Protein 7T1P (pdb70)

Structure (mmCIF, N/CA/C/O backbone):
data_7T1P
#
_entry.id   7T1P
#
loop_
_entity.id
_entity.type
_entity.pdbx_description
1 polymer 'RNA (56-MER)'
2 polymer 'Tat Finland Arginine Rich Motif'
#
loop_
_atom_site.group_PDB
_atom_site.id
_atom_site.type_symbol
_atom_site.label_atom_id
_atom_site.label_alt_id
_atom_site.label_comp_id
_atom_site.label_asym_id
_atom_site.label_entity_id
_atom_site.label_seq_id
_atom_site.pdbx_PDB_ins_code
_atom_site.Cartn_x
_atom_site.Cartn_y
_atom_site.Cartn_z
_atom_site.occupancy
_atom_site.B_iso_or_equiv
_atom_site.auth_seq_id
_atom_site.auth_comp_id
_atom_site.auth_asym_id
_atom_site.auth_atom_id
_atom_site.pdbx_PDB_model_num
ATOM 1794 N N . GLY B 2 1 ? 52.371 -11.350 11.444 1.00 0.00 44 GLY B N 1
ATOM 1795 C CA . GLY B 2 1 ? 53.324 -10.261 11.089 1.00 0.00 44 GLY B CA 1
ATOM 1796 C C . GLY B 2 1 ? 52.632 -8.913 11.242 1.00 0.00 44 GLY B C 1
ATOM 1797 O O . GLY B 2 1 ? 51.601 -8.661 10.615 1.00 0.00 44 GLY B O 1
ATOM 1800 N N . ILE B 2 2 ? 53.221 -8.063 12.080 1.00 0.00 45 ILE B N 1
ATOM 1801 C CA . ILE B 2 2 ? 52.688 -6.729 12.337 1.00 0.00 45 ILE B CA 1
ATOM 1802 C C . ILE B 2 2 ? 53.216 -5.767 11.270 1.00 0.00 45 ILE B C 1
ATOM 1803 O O . ILE B 2 2 ? 54.225 -6.049 10.619 1.00 0.00 45 ILE B O 1
ATOM 1819 N N . SER B 2 3 ? 52.508 -4.650 11.094 1.00 0.00 46 SER B N 1
ATOM 1820 C CA . SER B 2 3 ? 52.872 -3.653 10.090 1.00 0.00 46 SER B CA 1
ATOM 1821 C C . SER B 2 3 ? 52.551 -2.242 10.568 1.00 0.00 46 SER B C 1
ATOM 1822 O O . SER B 2 3 ? 51.413 -1.953 10.946 1.00 0.00 46 SER B O 1
ATOM 1830 N N . TYR B 2 4 ? 53.546 -1.362 10.466 1.00 0.00 47 TYR B N 1
ATOM 1831 C CA . TYR B 2 4 ? 53.376 0.048 10.809 1.00 0.00 47 TYR B CA 1
ATOM 1832 C C . TYR B 2 4 ? 53.493 0.900 9.552 1.00 0.00 47 TYR B C 1
ATOM 1833 O O . TYR B 2 4 ? 54.432 0.733 8.770 1.00 0.00 47 TYR B O 1
ATOM 1851 N N . GLY B 2 5 ? 52.521 1.792 9.367 1.00 0.00 48 GLY B N 1
ATOM 1852 C CA . GLY B 2 5 ? 52.490 2.672 8.204 1.00 0.00 48 GLY B CA 1
ATOM 1853 C C . GLY B 2 5 ? 51.080 2.782 7.632 1.00 0.00 48 GLY B C 1
ATOM 1854 O O . GLY B 2 5 ? 50.443 1.768 7.338 1.00 0.00 48 GLY B O 1
ATOM 1858 N N . ARG B 2 6 ? 50.626 4.023 7.454 1.00 0.00 49 ARG B N 1
ATOM 1859 C CA . ARG B 2 6 ? 49.314 4.296 6.873 1.00 0.00 49 ARG B CA 1
ATOM 1860 C C . ARG B 2 6 ? 49.395 5.485 5.919 1.00 0.00 49 ARG B C 1
ATOM 1861 O O . ARG B 2 6 ? 50.176 6.413 6.141 1.00 0.00 49 ARG B O 1
ATOM 1882 N N . LYS B 2 7 ? 48.557 5.455 4.882 1.00 0.00 50 LYS B N 1
ATOM 1883 C CA . LYS B 2 7 ? 48.483 6.549 3.909 1.00 0.00 50 LYS B CA 1
ATOM 1884 C C . LYS B 2 7 ? 47.843 7.809 4.506 1.00 0.00 50 LYS B C 1
ATOM 1885 O O . LYS B 2 7 ? 48.018 8.903 3.967 1.00 0.00 50 LYS B O 1
ATOM 1904 N N . LYS B 2 8 ? 47.104 7.650 5.608 1.00 0.00 51 LYS B N 1
ATOM 1905 C CA . LYS B 2 8 ? 46.451 8.764 6.297 1.00 0.00 51 LYS B CA 1
ATOM 1906 C C . LYS B 2 8 ? 45.698 9.664 5.309 1.00 0.00 51 LYS B C 1
ATOM 1907 O O . LYS B 2 8 ? 45.816 10.895 5.331 1.00 0.00 51 LYS B O 1
ATOM 1926 N N . ARG B 2 9 ? 44.903 9.024 4.449 1.00 0.00 52 ARG B N 1
ATOM 1927 C CA . ARG B 2 9 ? 44.123 9.740 3.437 1.00 0.00 52 ARG B CA 1
ATOM 1928 C C . ARG B 2 9 ? 42.628 9.554 3.666 1.00 0.00 52 ARG B C 1
ATOM 1929 O O . ARG B 2 9 ? 42.193 8.530 4.198 1.00 0.00 52 ARG B O 1
ATOM 1950 N N . LYS B 2 10 ? 41.862 10.565 3.259 1.00 0.00 53 LYS B N 1
ATOM 1951 C CA . LYS B 2 10 ? 40.409 10.560 3.420 1.00 0.00 53 LYS B CA 1
ATOM 1952 C C . LYS B 2 10 ? 39.808 9.300 2.806 1.00 0.00 53 LYS B C 1
ATOM 1953 O O . LYS B 2 10 ? 40.362 8.745 1.854 1.00 0.00 53 LYS B O 1
ATOM 1972 N N 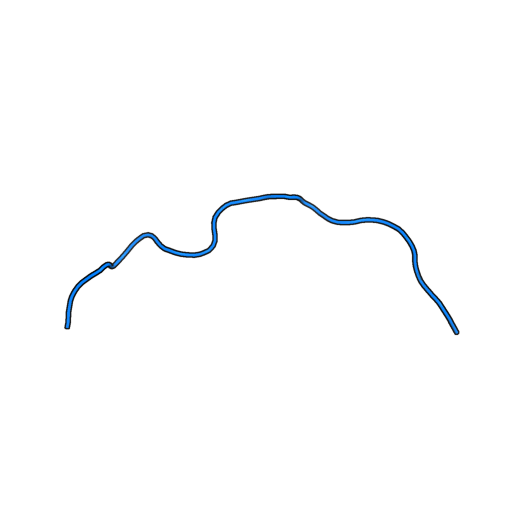. HIS B 2 11 ? 38.650 8.895 3.327 1.00 0.00 54 HIS B N 1
ATOM 1973 C CA . HIS B 2 11 ? 37.921 7.734 2.801 1.00 0.00 54 HIS B CA 1
ATOM 1974 C C . HIS B 2 11 ? 36.467 8.079 2.443 1.00 0.00 54 HIS B C 1
ATOM 1975 O O . HIS B 2 11 ? 35.767 7.238 1.876 1.00 0.00 54 HIS B O 1
ATOM 1988 N N . ARG B 2 12 ? 36.014 9.295 2.779 1.00 0.00 55 ARG B N 1
ATOM 1989 C CA . ARG B 2 12 ? 34.648 9.738 2.500 1.00 0.00 55 ARG B CA 1
ATOM 1990 C C . ARG B 2 12 ? 34.645 10.822 1.420 1.00 0.00 55 ARG B C 1
ATOM 1991 O O . ARG B 2 12 ? 35.162 11.917 1.649 1.00 0.00 55 ARG B O 1
ATOM 2012 N N . ARG B 2 13 ? 33.999 10.535 0.286 1.00 0.00 56 ARG B N 1
ATOM 2013 C CA . ARG B 2 13 ? 33.869 11.515 -0.799 1.00 0.00 56 ARG B CA 1
ATOM 2014 C C . ARG B 2 13 ? 32.429 11.595 -1.312 1.00 0.00 56 ARG B C 1
ATOM 2015 O O . ARG B 2 13 ? 31.996 12.657 -1.765 1.00 0.00 56 ARG B O 1
ATOM 2036 N N . ARG B 2 14 ? 31.699 10.479 -1.233 1.00 0.00 57 ARG B N 1
ATOM 2037 C CA . ARG B 2 14 ? 30.305 10.426 -1.669 1.00 0.00 57 ARG B CA 1
ATOM 2038 C C . ARG B 2 14 ? 29.433 11.267 -0.740 1.00 0.00 57 ARG B C 1
ATOM 2039 O O . ARG B 2 14 ? 28.774 12.209 -1.188 1.00 0.00 57 ARG B O 1
ATOM 2060 N N . ALA B 2 15 ? 29.419 10.898 0.542 1.00 0.00 58 ALA B N 1
ATOM 2061 C CA . ALA B 2 15 ? 28.593 11.578 1.540 1.00 0.00 58 ALA B CA 1
ATOM 2062 C C . ALA B 2 15 ? 27.131 11.674 1.083 1.00 0.00 58 ALA B C 1
ATOM 2063 O O . ALA B 2 15 ? 26.420 12.619 1.439 1.00 0.00 58 ALA B O 1
ATOM 2070 N N . HIS B 2 16 ? 26.688 10.686 0.298 1.00 0.00 59 HIS B N 1
ATOM 2071 C CA . HIS B 2 16 ? 25.323 10.661 -0.227 1.00 0.00 59 HIS B CA 1
ATOM 2072 C C . HIS B 2 16 ? 24.926 9.245 -0.646 1.00 0.00 59 HIS B C 1
ATOM 2073 O O . HIS B 2 16 ? 25.781 8.419 -0.972 1.00 0.00 59 HIS B O 1
ATOM 2086 N N . GLN B 2 17 ? 23.612 9.029 -0.731 1.00 0.00 60 GLN B N 1
ATOM 2087 C CA . GLN B 2 17 ? 23.059 7.773 -1.227 1.00 0.00 60 GLN B CA 1
ATOM 2088 C C . GLN B 2 17 ? 23.519 7.551 -2.666 1.00 0.00 60 GLN B C 1
ATOM 2089 O O . GLN B 2 17 ? 23.317 6.465 -3.182 1.00 0.00 60 GLN B O 1
ATOM 3896 N N . GLY B 2 1 ? 51.760 -12.609 11.043 1.00 0.00 44 GLY B N 2
ATOM 3897 C CA . GLY B 2 1 ? 52.783 -11.526 11.068 1.00 0.00 44 GLY B CA 2
ATOM 3898 C C . GLY B 2 1 ? 52.095 -10.188 11.311 1.00 0.00 44 GLY B C 2
ATOM 3899 O O . GLY B 2 1 ? 50.865 -10.112 11.327 1.00 0.00 44 GLY B O 2
ATOM 3902 N N . ILE B 2 2 ? 52.906 -9.150 11.513 1.00 0.00 45 ILE B N 2
ATOM 3903 C CA . ILE B 2 2 ? 52.397 -7.803 11.780 1.00 0.00 45 ILE B CA 2
ATOM 3904 C C . ILE B 2 2 ? 52.962 -6.836 10.736 1.00 0.00 45 ILE B C 2
ATOM 3905 O O . ILE B 2 2 ? 53.978 -7.132 10.103 1.00 0.00 45 ILE B O 2
ATOM 3921 N N . SER B 2 3 ? 52.304 -5.685 10.583 1.00 0.00 46 SER B N 2
ATOM 3922 C CA . SER B 2 3 ? 52.743 -4.662 9.635 1.00 0.00 46 SER B CA 2
ATOM 3923 C C . SER B 2 3 ? 52.301 -3.278 10.099 1.00 0.00 46 SER B C 2
ATOM 3924 O O . SER B 2 3 ? 51.163 -3.105 10.539 1.00 0.00 46 SER B O 2
ATOM 3932 N N . TYR B 2 4 ? 53.204 -2.303 9.976 1.00 0.00 47 TYR B N 2
ATOM 3933 C CA . TYR B 2 4 ? 52.914 -0.922 10.365 1.00 0.00 47 TYR B CA 2
ATOM 3934 C C . TYR B 2 4 ? 53.050 0.008 9.165 1.00 0.00 47 TYR B C 2
ATOM 3935 O O . TYR B 2 4 ? 53.844 -0.251 8.258 1.00 0.00 47 TYR B O 2
ATOM 3953 N N . GLY B 2 5 ? 52.284 1.099 9.192 1.00 0.00 48 GLY B N 2
ATOM 3954 C CA . GLY B 2 5 ? 52.317 2.099 8.128 1.00 0.00 48 GLY B CA 2
ATOM 3955 C C . GLY B 2 5 ? 50.952 2.239 7.465 1.00 0.00 48 GLY B C 2
ATOM 3956 O O . GLY B 2 5 ? 50.334 1.241 7.088 1.00 0.00 48 GLY B O 2
ATOM 3960 N N . ARG B 2 6 ? 50.511 3.489 7.311 1.00 0.00 49 ARG B N 2
ATOM 3961 C CA . ARG B 2 6 ? 49.234 3.788 6.669 1.00 0.00 49 ARG B CA 2
ATOM 3962 C C . ARG B 2 6 ? 49.324 5.098 5.896 1.00 0.00 49 ARG B C 2
ATOM 3963 O O . ARG B 2 6 ? 50.022 6.025 6.314 1.00 0.00 49 ARG B O 2
ATOM 3984 N N . LYS B 2 7 ? 48.608 5.155 4.775 1.00 0.00 50 LYS B N 2
ATOM 3985 C CA . LYS B 2 7 ? 48.587 6.347 3.930 1.00 0.00 50 LYS B CA 2
ATOM 3986 C C . LYS B 2 7 ? 48.051 7.563 4.691 1.00 0.00 50 LYS B C 2
ATOM 3987 O O . LYS B 2 7 ? 48.464 8.694 4.430 1.00 0.00 50 LYS B O 2
ATOM 4006 N N . LYS B 2 8 ? 47.087 7.318 5.581 1.00 0.00 51 LYS B N 2
ATOM 4007 C CA . LYS B 2 8 ? 46.424 8.379 6.337 1.00 0.00 51 LYS B CA 2
ATOM 4008 C C . LYS B 2 8 ? 45.698 9.327 5.379 1.00 0.00 51 LYS B C 2
ATOM 4009 O O . LYS B 2 8 ? 46.170 10.430 5.082 1.00 0.00 51 LYS B O 2
ATOM 4028 N N . ARG B 2 9 ? 44.542 8.871 4.895 1.00 0.00 52 ARG B N 2
ATOM 4029 C CA . ARG B 2 9 ? 43.723 9.658 3.976 1.00 0.00 52 ARG B CA 2
ATOM 4030 C C . ARG B 2 9 ? 42.246 9.438 4.278 1.00 0.00 52 ARG B C 2
ATOM 4031 O O . ARG B 2 9 ? 41.864 8.390 4.806 1.00 0.00 52 ARG B O 2
ATOM 4052 N N . LYS B 2 10 ? 41.431 10.423 3.908 1.00 0.00 53 LYS B N 2
ATOM 4053 C CA . LYS B 2 10 ? 39.985 10.349 4.108 1.00 0.00 53 LYS B CA 2
ATOM 4054 C C . LYS B 2 10 ? 39.425 9.124 3.388 1.00 0.00 53 LYS B C 2
ATOM 4055 O O . LYS B 2 10 ? 40.000 8.677 2.393 1.00 0.00 53 LYS B O 2
ATOM 4074 N N . HIS B 2 11 ? 38.301 8.603 3.885 1.00 0.00 54 HIS B N 2
ATOM 4075 C CA . HIS B 2 11 ? 37.642 7.441 3.274 1.00 0.00 54 HIS B CA 2
ATOM 4076 C C . HIS B 2 11 ? 36.172 7.711 2.925 1.00 0.00 54 HIS B C 2
ATOM 4077 O O . HIS B 2 11 ? 35.456 6.783 2.539 1.00 0.00 54 HIS B O 2
ATOM 4090 N N . ARG B 2 12 ? 35.727 8.964 3.062 1.00 0.00 55 ARG B N 2
ATOM 4091 C CA . ARG B 2 12 ? 34.349 9.348 2.771 1.00 0.00 55 ARG B CA 2
ATOM 4092 C C . ARG B 2 12 ? 34.340 10.540 1.815 1.00 0.00 55 ARG B C 2
ATOM 4093 O O . ARG B 2 12 ? 34.874 11.601 2.146 1.00 0.00 55 ARG B O 2
ATOM 4114 N N . ARG B 2 13 ? 33.742 10.352 0.636 1.00 0.00 56 ARG B N 2
ATOM 4115 C CA . ARG B 2 13 ? 33.651 11.412 -0.366 1.00 0.00 56 ARG B CA 2
ATOM 4116 C C . ARG B 2 13 ? 32.208 11.580 -0.828 1.00 0.00 56 ARG B C 2
ATOM 4117 O O . ARG B 2 13 ? 31.698 12.701 -0.876 1.00 0.00 56 ARG B O 2
ATOM 4138 N N . ARG B 2 14 ? 31.559 10.455 -1.149 1.00 0.00 57 ARG B N 2
ATOM 4139 C CA . ARG B 2 14 ? 30.163 10.462 -1.592 1.00 0.00 57 ARG B CA 2
ATOM 4140 C C . ARG B 2 14 ? 29.292 11.224 -0.594 1.00 0.00 57 ARG B C 2
ATOM 4141 O O . ARG B 2 14 ? 28.668 12.225 -0.949 1.00 0.00 57 ARG B O 2
ATOM 4162 N N . ALA B 2 15 ? 29.269 10.737 0.648 1.00 0.00 58 ALA B N 2
ATOM 4163 C CA . ALA B 2 15 ? 28.473 11.349 1.714 1.00 0.00 58 ALA B CA 2
ATOM 4164 C C . ALA B 2 15 ? 27.000 11.524 1.326 1.00 0.00 58 ALA B C 2
ATOM 4165 O O . ALA B 2 15 ? 26.278 12.284 1.978 1.00 0.00 58 ALA B O 2
ATOM 4172 N N . HIS B 2 16 ? 26.560 10.819 0.281 1.00 0.00 59 HIS B N 2
ATOM 4173 C CA . HIS B 2 16 ? 25.184 10.905 -0.199 1.00 0.00 59 HIS B CA 2
ATOM 4174 C C . HIS B 2 16 ? 24.696 9.514 -0.586 1.00 0.00 59 HIS B C 2
ATOM 4175 O O . HIS B 2 16 ? 25.506 8.604 -0.775 1.00 0.00 59 HIS B O 2
ATOM 4188 N N . GLN B 2 17 ? 23.377 9.377 -0.729 1.00 0.00 60 GLN B N 2
ATOM 4189 C CA . GLN B 2 17 ? 22.776 8.112 -1.142 1.00 0.00 60 GLN B CA 2
ATOM 4190 C C . GLN B 2 17 ? 23.183 7.806 -2.580 1.00 0.00 60 GLN B C 2
ATOM 4191 O O . GLN B 2 17 ? 24.188 7.137 -2.756 1.00 0.00 60 GLN B O 2
ATOM 5998 N N . GLY B 2 1 ? 53.049 -11.828 12.999 1.00 0.00 44 GLY B N 3
ATOM 5999 C CA . GLY B 2 1 ? 53.326 -10.933 11.841 1.00 0.00 44 GLY B CA 3
ATOM 6000 C C . GLY B 2 1 ? 52.517 -9.646 11.982 1.00 0.00 44 GLY B C 3
ATOM 6001 O O . GLY B 2 1 ? 51.329 -9.617 11.655 1.00 0.00 44 GLY B O 3
ATOM 6004 N N . ILE B 2 2 ? 53.171 -8.593 12.474 1.00 0.00 45 ILE B N 3
ATOM 6005 C CA . ILE B 2 2 ? 52.527 -7.292 12.672 1.00 0.00 45 ILE B CA 3
ATOM 6006 C C . ILE B 2 2 ? 53.181 -6.251 11.765 1.00 0.00 45 ILE B C 3
ATOM 6007 O O . ILE B 2 2 ? 54.402 -6.233 11.594 1.00 0.00 45 ILE B O 3
ATOM 6023 N N . SER B 2 3 ? 52.336 -5.389 11.201 1.00 0.00 46 SER B N 3
ATOM 6024 C CA . SER B 2 3 ? 52.782 -4.322 10.313 1.00 0.00 46 SER B CA 3
ATOM 6025 C C . SER B 2 3 ? 52.116 -3.003 10.685 1.00 0.00 46 SER B C 3
ATOM 6026 O O . SER B 2 3 ? 50.932 -2.971 11.030 1.00 0.00 46 SER B O 3
ATOM 6034 N N . TYR B 2 4 ? 52.891 -1.922 10.594 1.00 0.00 47 TYR B N 3
ATOM 6035 C CA . TYR B 2 4 ? 52.399 -0.578 10.904 1.00 0.00 47 TYR B CA 3
ATOM 6036 C C . TYR B 2 4 ? 52.465 0.287 9.644 1.00 0.00 47 TYR B C 3
ATOM 6037 O O . TYR B 2 4 ? 52.858 -0.205 8.582 1.00 0.00 47 TYR B O 3
ATOM 6055 N N . GLY B 2 5 ? 52.096 1.564 9.770 1.00 0.00 48 GLY B N 3
ATOM 6056 C CA . GLY B 2 5 ? 52.156 2.498 8.647 1.00 0.00 48 GLY B CA 3
ATOM 6057 C C . GLY B 2 5 ? 50.844 2.538 7.871 1.00 0.00 48 GLY B C 3
ATOM 6058 O O . GLY B 2 5 ? 50.510 1.588 7.159 1.00 0.00 48 GLY B O 3
ATOM 6062 N N . ARG B 2 6 ? 50.147 3.671 7.969 1.00 0.00 49 ARG B N 3
ATOM 6063 C CA . ARG B 2 6 ? 48.903 3.887 7.233 1.00 0.00 49 ARG B CA 3
ATOM 6064 C C . ARG B 2 6 ? 49.002 5.166 6.406 1.00 0.00 49 ARG B C 3
ATOM 6065 O O . ARG B 2 6 ? 49.600 6.150 6.847 1.00 0.00 49 ARG B O 3
ATOM 6086 N N . LYS B 2 7 ? 48.404 5.136 5.217 1.00 0.00 50 LYS B N 3
ATOM 6087 C CA . LYS B 2 7 ? 48.401 6.290 4.312 1.00 0.00 50 LYS B CA 3
ATOM 6088 C C . LYS B 2 7 ? 47.744 7.516 4.949 1.00 0.00 50 LYS B C 3
ATOM 6089 O O . LYS B 2 7 ? 48.130 8.646 4.643 1.00 0.00 50 LYS B O 3
ATOM 6108 N N . LYS B 2 8 ? 46.768 7.287 5.830 1.00 0.00 51 LYS B N 3
ATOM 6109 C CA . LYS B 2 8 ? 46.066 8.374 6.511 1.00 0.00 51 LYS B CA 3
ATOM 6110 C C . LYS B 2 8 ? 45.429 9.325 5.490 1.00 0.00 51 LYS B C 3
ATOM 6111 O O . LYS B 2 8 ? 45.842 10.481 5.336 1.00 0.00 51 LYS B O 3
ATOM 6130 N N . ARG B 2 9 ? 44.410 8.821 4.791 1.00 0.00 52 ARG B N 3
ATOM 6131 C CA . ARG B 2 9 ? 43.694 9.611 3.788 1.00 0.00 52 ARG B CA 3
ATOM 6132 C C . ARG B 2 9 ? 42.187 9.479 3.978 1.00 0.00 52 ARG B C 3
ATOM 6133 O O . ARG B 2 9 ? 41.713 8.467 4.497 1.00 0.00 52 ARG B O 3
ATOM 6154 N N . LYS B 2 10 ? 41.451 10.498 3.528 1.00 0.00 53 LYS B N 3
ATOM 6155 C CA . LYS B 2 10 ? 39.991 10.499 3.618 1.00 0.00 53 LYS B CA 3
ATOM 6156 C C . LYS B 2 10 ? 39.412 9.245 2.970 1.00 0.00 53 LYS B C 3
ATOM 6157 O O . LYS B 2 10 ? 39.947 8.751 1.975 1.00 0.00 53 LYS B O 3
ATOM 6176 N N . HIS B 2 11 ? 38.303 8.764 3.529 1.00 0.00 54 HIS B N 3
ATOM 6177 C CA . HIS B 2 11 ? 37.608 7.585 3.004 1.00 0.00 54 HIS B CA 3
ATOM 6178 C C . HIS B 2 11 ? 36.197 7.935 2.522 1.00 0.00 54 HIS B C 3
ATOM 6179 O O . HIS B 2 11 ? 35.631 7.216 1.698 1.00 0.00 54 HIS B O 3
ATOM 6192 N N . ARG B 2 12 ? 35.626 9.015 3.063 1.00 0.00 55 ARG B N 3
ATOM 6193 C CA . ARG B 2 12 ? 34.274 9.447 2.721 1.00 0.00 55 ARG B CA 3
ATOM 6194 C C . ARG B 2 12 ? 34.313 10.555 1.668 1.00 0.00 55 ARG B C 3
ATOM 6195 O O . ARG B 2 12 ? 34.714 11.681 1.968 1.00 0.00 55 ARG B O 3
ATOM 6216 N N . ARG B 2 13 ? 33.834 10.238 0.463 1.00 0.00 56 ARG B N 3
ATOM 6217 C CA . ARG B 2 13 ? 33.743 11.221 -0.619 1.00 0.00 56 ARG B CA 3
ATOM 6218 C C . ARG B 2 13 ? 32.304 11.359 -1.128 1.00 0.00 56 ARG B C 3
ATOM 6219 O O . ARG B 2 13 ? 31.928 12.434 -1.598 1.00 0.00 56 ARG B O 3
ATOM 6240 N N . ARG B 2 14 ? 31.511 10.283 -1.031 1.00 0.00 57 ARG B N 3
ATOM 6241 C CA . ARG B 2 14 ? 30.116 10.308 -1.481 1.00 0.00 57 ARG B CA 3
ATOM 6242 C C . ARG B 2 14 ? 29.285 11.244 -0.607 1.00 0.00 57 ARG B C 3
ATOM 6243 O O . ARG B 2 14 ? 28.689 12.196 -1.116 1.00 0.00 57 ARG B O 3
ATOM 6264 N N . ALA B 2 15 ? 29.198 10.922 0.686 1.00 0.00 58 ALA B N 3
ATOM 6265 C CA . ALA B 2 15 ? 28.373 11.687 1.622 1.00 0.00 58 ALA B CA 3
ATOM 6266 C C . ALA B 2 15 ? 26.949 11.893 1.088 1.00 0.00 58 ALA B C 3
ATOM 6267 O O . ALA B 2 15 ? 26.265 12.842 1.480 1.00 0.00 58 ALA B O 3
ATOM 6274 N N . HIS B 2 16 ? 26.512 10.998 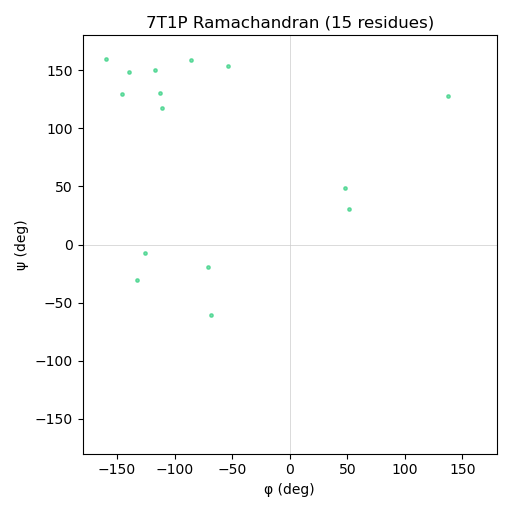0.197 1.00 0.00 59 HIS B N 3
ATOM 6275 C CA . HIS B 2 16 ? 25.190 11.081 -0.419 1.00 0.00 59 HIS B CA 3
ATOM 6276 C C . HIS B 2 16 ? 24.672 9.677 -0.736 1.00 0.00 59 HIS B C 3
ATOM 6277 O O . HIS B 2 16 ? 25.451 8.725 -0.813 1.00 0.00 59 HIS B O 3
ATOM 6290 N N . GLN B 2 17 ? 23.357 9.579 -0.936 1.00 0.00 60 GLN B N 3
ATOM 6291 C CA . GLN B 2 17 ? 22.714 8.311 -1.270 1.00 0.00 60 GLN B CA 3
ATOM 6292 C C . GLN B 2 17 ? 23.058 7.894 -2.695 1.00 0.00 60 GLN B C 3
ATOM 6293 O O . GLN B 2 17 ? 23.171 6.702 -2.931 1.00 0.00 60 GLN B O 3
ATOM 8100 N N . GLY B 2 1 ? 52.049 -12.451 11.502 1.00 0.00 44 GLY B N 4
ATOM 8101 C CA . GLY B 2 1 ? 52.722 -11.394 10.694 1.00 0.00 44 GLY B CA 4
ATOM 8102 C C . GLY B 2 1 ? 52.086 -10.041 10.996 1.00 0.00 44 GLY B C 4
ATOM 8103 O O . GLY B 2 1 ? 50.868 -9.886 10.882 1.00 0.00 44 GLY B O 4
ATOM 8106 N N . ILE B 2 2 ? 52.923 -9.074 11.377 1.00 0.00 45 ILE B N 4
ATOM 8107 C CA . ILE B 2 2 ? 52.457 -7.724 11.700 1.00 0.00 45 ILE B CA 4
ATOM 8108 C C . ILE B 2 2 ? 53.188 -6.708 10.826 1.00 0.00 45 ILE B C 4
ATOM 8109 O O . ILE B 2 2 ? 54.419 -6.716 10.758 1.00 0.00 45 ILE B O 4
ATOM 8125 N N . SER B 2 3 ? 52.416 -5.823 10.194 1.00 0.00 46 SER B N 4
ATOM 8126 C CA . SER B 2 3 ? 52.970 -4.760 9.359 1.00 0.00 46 SER B CA 4
ATOM 8127 C C . SER B 2 3 ? 52.552 -3.399 9.903 1.00 0.00 46 SER B C 4
ATOM 8128 O O . SER B 2 3 ? 51.420 -3.238 10.366 1.00 0.00 46 SER B O 4
ATOM 8136 N N . TYR B 2 4 ? 53.472 -2.437 9.844 1.00 0.00 47 TYR B N 4
ATOM 8137 C CA . TYR B 2 4 ? 53.207 -1.081 10.322 1.00 0.00 47 TYR B CA 4
ATOM 8138 C C . TYR B 2 4 ? 53.456 -0.068 9.210 1.00 0.00 47 TYR B C 4
ATOM 8139 O O . TYR B 2 4 ? 54.425 -0.189 8.457 1.00 0.00 47 TYR B O 4
ATOM 8157 N N . GLY B 2 5 ? 52.556 0.909 9.113 1.00 0.00 48 GLY B N 4
ATOM 8158 C CA . GLY B 2 5 ? 52.635 1.945 8.089 1.00 0.00 48 GLY B CA 4
ATOM 8159 C C . GLY B 2 5 ? 51.329 2.019 7.307 1.00 0.00 48 GLY B C 4
ATOM 8160 O O . GLY B 2 5 ? 50.761 0.986 6.946 1.00 0.00 48 GLY B O 4
ATOM 8164 N N . ARG B 2 6 ? 50.85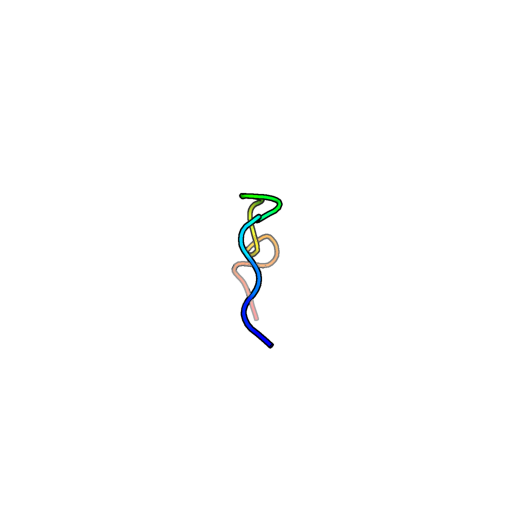6 3.245 7.077 1.00 0.00 49 ARG B N 4
ATOM 8165 C CA . ARG B 2 6 ? 49.604 3.467 6.357 1.00 0.00 49 ARG B CA 4
ATOM 8166 C C . ARG B 2 6 ? 49.665 4.764 5.559 1.00 0.00 49 ARG B C 4
ATOM 8167 O O . ARG B 2 6 ? 50.538 5.602 5.796 1.00 0.00 49 ARG B O 4
ATOM 8188 N N . LYS B 2 7 ? 48.708 4.928 4.646 1.00 0.00 50 LYS B N 4
ATOM 8189 C CA . LYS B 2 7 ? 48.613 6.140 3.832 1.00 0.00 50 LYS B CA 4
ATOM 8190 C C . LYS B 2 7 ? 48.006 7.302 4.618 1.00 0.00 50 LYS B C 4
ATOM 8191 O O . LYS B 2 7 ? 48.291 8.464 4.322 1.00 0.00 50 LYS B O 4
ATOM 8210 N N . LYS B 2 8 ? 47.123 6.981 5.568 1.00 0.00 51 LYS B N 4
ATOM 8211 C CA . LYS B 2 8 ? 46.437 7.992 6.367 1.00 0.00 51 LYS B CA 4
ATOM 8212 C C . LYS B 2 8 ? 45.750 9.017 5.459 1.00 0.00 51 LYS B C 4
ATOM 8213 O O . LYS B 2 8 ? 46.147 10.186 5.375 1.00 0.00 51 LYS B O 4
ATOM 8232 N N . ARG B 2 9 ? 44.709 8.551 4.770 1.00 0.00 52 ARG B N 4
ATOM 8233 C CA . ARG B 2 9 ? 43.940 9.406 3.868 1.00 0.00 52 ARG B CA 4
ATOM 8234 C C . ARG B 2 9 ? 42.454 9.199 4.115 1.00 0.00 52 ARG B C 4
ATOM 8235 O O . ARG B 2 9 ? 42.056 8.195 4.712 1.00 0.00 52 ARG B O 4
ATOM 8256 N N . LYS B 2 10 ? 41.650 10.135 3.615 1.00 0.00 53 LYS B N 4
ATOM 8257 C CA . LYS B 2 10 ? 40.201 10.063 3.771 1.00 0.00 53 LYS B CA 4
ATOM 8258 C C . LYS B 2 10 ? 39.640 8.854 3.029 1.00 0.00 53 LYS B C 4
ATOM 8259 O O . LYS B 2 10 ? 40.214 8.410 2.031 1.00 0.00 53 LYS B O 4
ATOM 8278 N N . HIS B 2 11 ? 38.499 8.363 3.508 1.00 0.00 54 HIS B N 4
ATOM 8279 C CA . HIS B 2 11 ? 37.821 7.224 2.890 1.00 0.00 54 HIS B CA 4
ATOM 8280 C C . HIS B 2 11 ? 36.508 7.686 2.265 1.00 0.00 54 HIS B C 4
ATOM 8281 O O . HIS B 2 11 ? 36.284 7.506 1.068 1.00 0.00 54 HIS B O 4
ATOM 8294 N N . ARG B 2 12 ? 35.683 8.338 3.082 1.00 0.00 55 ARG B N 4
ATOM 8295 C CA . ARG B 2 12 ? 34.411 8.892 2.624 1.00 0.00 55 ARG B CA 4
ATOM 8296 C C . ARG B 2 12 ? 34.657 9.927 1.530 1.00 0.00 55 ARG B C 4
ATOM 8297 O O . ARG B 2 12 ? 35.613 10.701 1.619 1.00 0.00 55 ARG B O 4
ATOM 8318 N N . ARG B 2 13 ? 33.807 9.915 0.502 1.00 0.00 56 ARG B N 4
ATOM 8319 C CA . ARG B 2 13 ? 33.942 10.840 -0.620 1.00 0.00 56 ARG B CA 4
ATOM 8320 C C . ARG B 2 13 ? 32.576 11.156 -1.226 1.00 0.00 56 ARG B C 4
ATOM 8321 O O . ARG B 2 13 ? 32.286 12.323 -1.498 1.00 0.00 56 ARG B O 4
ATOM 8342 N N . ARG B 2 14 ? 31.765 10.118 -1.469 1.00 0.00 57 ARG B N 4
ATOM 8343 C CA . ARG B 2 14 ? 30.435 10.312 -2.059 1.00 0.00 57 ARG B CA 4
ATOM 8344 C C . ARG B 2 14 ? 29.633 11.293 -1.211 1.00 0.00 57 ARG B C 4
ATOM 8345 O O . ARG B 2 14 ? 29.157 12.314 -1.712 1.00 0.00 57 ARG B O 4
ATOM 8366 N N . ALA B 2 15 ? 29.496 10.962 0.072 1.00 0.00 58 ALA B N 4
ATOM 8367 C CA . ALA B 2 15 ? 28.750 11.789 1.016 1.00 0.00 58 ALA B CA 4
ATOM 8368 C C . ALA B 2 15 ? 27.320 12.016 0.516 1.00 0.00 58 ALA B C 4
ATOM 8369 O O . ALA B 2 15 ? 26.797 13.135 0.529 1.00 0.00 58 ALA B O 4
ATOM 8376 N N . HIS B 2 16 ? 26.675 10.922 0.109 1.00 0.00 59 HIS B N 4
ATOM 8377 C CA . HIS B 2 16 ? 25.287 10.954 -0.352 1.00 0.00 59 HIS B CA 4
ATOM 8378 C C . HIS B 2 16 ? 24.832 9.531 -0.654 1.00 0.00 59 HIS B C 4
ATOM 8379 O O . HIS B 2 16 ? 25.651 8.676 -0.996 1.00 0.00 59 HIS B O 4
ATOM 8392 N N . GLN B 2 17 ? 23.522 9.304 -0.550 1.00 0.00 60 GLN B N 4
ATOM 8393 C CA . GLN B 2 17 ? 22.948 7.994 -0.848 1.00 0.00 60 GLN B CA 4
ATOM 8394 C C . GLN B 2 17 ? 23.321 7.591 -2.277 1.00 0.00 60 GLN B C 4
ATOM 8395 O O . GLN B 2 17 ? 23.575 6.418 -2.491 1.00 0.00 60 GLN B O 4
ATOM 10202 N N . GLY B 2 1 ? 52.004 -11.652 12.466 1.00 0.00 44 GLY B N 5
ATOM 10203 C CA . GLY B 2 1 ? 52.262 -10.723 11.330 1.00 0.00 44 GLY B CA 5
ATOM 10204 C C . GLY B 2 1 ? 51.688 -9.349 11.656 1.00 0.00 44 GLY B C 5
ATOM 10205 O O . GLY B 2 1 ? 50.489 -9.118 11.487 1.00 0.00 44 GLY B O 5
ATOM 10208 N N . ILE B 2 2 ? 52.555 -8.455 12.132 1.00 0.00 45 ILE B N 5
ATOM 10209 C CA . ILE B 2 2 ? 52.144 -7.103 12.513 1.00 0.00 45 ILE B CA 5
ATOM 10210 C C . ILE B 2 2 ? 52.788 -6.094 11.563 1.00 0.00 45 ILE B C 5
ATOM 10211 O O . ILE B 2 2 ? 54.006 -6.101 11.376 1.00 0.00 45 ILE B O 5
ATOM 10227 N N . SER B 2 3 ? 51.947 -5.259 10.953 1.00 0.00 46 SER B N 5
ATOM 10228 C CA . SER B 2 3 ? 52.402 -4.271 9.978 1.00 0.00 46 SER B CA 5
ATOM 10229 C C . SER B 2 3 ? 52.179 -2.849 10.483 1.00 0.00 46 SER B C 5
ATOM 10230 O O . SER B 2 3 ? 51.106 -2.534 11.002 1.00 0.00 46 SER B O 5
ATOM 10238 N N . TYR B 2 4 ? 53.164 -1.985 10.232 1.00 0.00 47 TYR B N 5
ATOM 10239 C CA . TYR B 2 4 ? 53.049 -0.564 10.556 1.00 0.00 47 TYR B CA 5
ATOM 10240 C C . TYR B 2 4 ? 53.095 0.250 9.272 1.00 0.00 47 TYR B C 5
ATOM 10241 O O . TYR B 2 4 ? 53.867 -0.064 8.362 1.00 0.00 47 TYR B O 5
ATOM 10259 N N . GLY B 2 5 ? 52.269 1.291 9.222 1.00 0.00 48 GLY B N 5
ATOM 10260 C CA . GLY B 2 5 ? 52.213 2.175 8.064 1.00 0.00 48 GLY B CA 5
ATOM 10261 C C . GLY B 2 5 ? 50.783 2.349 7.573 1.00 0.00 48 GLY B C 5
ATOM 10262 O O . GLY B 2 5 ? 50.039 1.379 7.425 1.00 0.00 48 GLY B O 5
ATOM 10266 N N . ARG B 2 6 ? 50.444 3.602 7.292 1.00 0.00 49 ARG B N 5
ATOM 10267 C CA . ARG B 2 6 ? 49.138 3.956 6.754 1.00 0.00 49 ARG B CA 5
ATOM 10268 C C . ARG B 2 6 ? 49.276 5.204 5.894 1.00 0.00 49 ARG B C 5
ATOM 10269 O O . ARG B 2 6 ? 49.934 6.165 6.301 1.00 0.00 49 ARG B O 5
ATOM 10290 N N . LYS B 2 7 ? 48.633 5.186 4.729 1.00 0.00 50 LYS B N 5
ATOM 10291 C CA . LYS B 2 7 ? 48.621 6.353 3.845 1.00 0.00 50 LYS B CA 5
ATOM 10292 C C . LYS B 2 7 ? 47.975 7.559 4.534 1.00 0.00 50 LYS B C 5
ATOM 10293 O O . LYS B 2 7 ? 48.274 8.698 4.177 1.00 0.00 50 LYS B O 5
ATOM 10312 N N . LYS B 2 8 ? 47.119 7.312 5.534 1.00 0.00 51 LYS B N 5
ATOM 10313 C CA . LYS B 2 8 ? 46.443 8.375 6.283 1.00 0.00 51 LYS B CA 5
ATOM 10314 C C . LYS B 2 8 ? 45.773 9.361 5.318 1.00 0.00 51 LYS B C 5
ATOM 10315 O O . LYS B 2 8 ? 46.192 10.514 5.166 1.00 0.00 51 LYS B O 5
ATOM 10334 N N . ARG B 2 9 ? 44.744 8.858 4.637 1.00 0.00 52 ARG B N 5
ATOM 10335 C CA . ARG B 2 9 ? 44.010 9.636 3.640 1.00 0.00 52 ARG B CA 5
ATOM 10336 C C . ARG B 2 9 ? 42.509 9.568 3.900 1.00 0.00 52 ARG B C 5
ATOM 10337 O O . ARG B 2 9 ? 42.062 8.830 4.781 1.00 0.00 52 ARG B O 5
ATOM 10358 N N . LYS B 2 10 ? 41.748 10.320 3.103 1.00 0.00 53 LYS B N 5
ATOM 10359 C CA . LYS B 2 10 ? 40.293 10.343 3.216 1.00 0.00 53 LYS B CA 5
ATOM 10360 C C . LYS B 2 10 ? 39.675 9.096 2.590 1.00 0.00 53 LYS B C 5
ATOM 10361 O O . LYS B 2 10 ? 40.171 8.589 1.583 1.00 0.00 53 LYS B O 5
ATOM 10380 N N . HIS B 2 11 ? 38.561 8.655 3.172 1.00 0.00 54 HIS B N 5
ATOM 10381 C CA . HIS B 2 11 ? 37.807 7.507 2.657 1.00 0.00 54 HIS B CA 5
ATOM 10382 C C . HIS B 2 11 ? 36.380 7.908 2.278 1.00 0.00 54 HIS B C 5
ATOM 10383 O O . HIS B 2 11 ? 35.775 7.280 1.407 1.00 0.00 54 HIS B O 5
ATOM 10396 N N . ARG B 2 12 ? 35.857 8.956 2.920 1.00 0.00 55 ARG B N 5
ATOM 10397 C CA . ARG B 2 12 ? 34.517 9.460 2.632 1.00 0.00 55 ARG B CA 5
ATOM 10398 C C . ARG B 2 12 ? 34.583 10.528 1.544 1.00 0.00 55 ARG B C 5
ATOM 10399 O O . ARG B 2 12 ? 35.265 11.542 1.705 1.00 0.00 55 ARG B O 5
ATOM 10420 N N . ARG B 2 13 ? 33.890 10.268 0.434 1.00 0.00 56 ARG B N 5
ATOM 10421 C CA . ARG B 2 13 ? 33.866 11.187 -0.701 1.00 0.00 56 ARG B CA 5
ATOM 10422 C C . ARG B 2 13 ? 32.433 11.423 -1.165 1.00 0.00 56 ARG B C 5
ATOM 10423 O O . ARG B 2 13 ? 32.011 12.572 -1.308 1.00 0.00 56 ARG B O 5
ATOM 10444 N N . ARG B 2 14 ? 31.702 10.331 -1.410 1.00 0.00 57 ARG B N 5
ATOM 10445 C CA . ARG B 2 14 ? 30.315 10.409 -1.871 1.00 0.00 57 ARG B CA 5
ATOM 10446 C C . ARG B 2 14 ? 29.489 11.313 -0.955 1.00 0.00 57 ARG B C 5
ATOM 10447 O O . ARG B 2 14 ? 28.917 12.306 -1.409 1.00 0.00 57 ARG B O 5
ATOM 10468 N N . ALA B 2 15 ? 29.397 10.927 0.319 1.00 0.00 58 ALA B N 5
ATOM 10469 C CA . ALA B 2 15 ? 28.591 11.651 1.306 1.00 0.00 58 ALA B CA 5
ATOM 10470 C C . ALA B 2 15 ? 27.124 11.797 0.886 1.00 0.00 58 ALA B C 5
ATOM 10471 O O . ALA B 2 15 ? 26.386 12.555 1.518 1.00 0.00 58 ALA B O 5
ATOM 10478 N N . HIS B 2 16 ? 26.696 11.041 -0.131 1.00 0.00 59 HIS B N 5
ATOM 10479 C CA . HIS B 2 16 ? 25.312 11.063 -0.594 1.00 0.00 59 HIS B CA 5
ATOM 10480 C C . HIS B 2 16 ? 24.873 9.645 -0.945 1.00 0.00 59 HIS B C 5
ATOM 10481 O O . HIS B 2 16 ? 25.705 8.827 -1.343 1.00 0.00 59 HIS B O 5
ATOM 10494 N N . GLN B 2 17 ? 23.574 9.375 -0.808 1.00 0.00 60 GLN B N 5
ATOM 10495 C CA . GLN B 2 17 ? 23.018 8.066 -1.140 1.00 0.00 60 GLN B CA 5
ATOM 10496 C C . GLN B 2 17 ? 23.323 7.744 -2.604 1.00 0.00 60 GLN B C 5
ATOM 10497 O O . GLN B 2 17 ? 24.396 7.223 -2.864 1.00 0.00 60 GLN B O 5
ATOM 12304 N N . GLY B 2 1 ? 52.037 -11.610 11.679 1.00 0.00 44 GLY B N 6
ATOM 12305 C CA . GLY B 2 1 ? 52.950 -10.490 11.319 1.00 0.00 44 GLY B CA 6
ATOM 12306 C C . GLY B 2 1 ? 52.270 -9.162 11.636 1.00 0.00 44 GLY B C 6
ATOM 12307 O O . GLY B 2 1 ? 51.144 -8.918 11.197 1.00 0.00 44 GLY B O 6
ATOM 12310 N N . ILE B 2 2 ? 52.972 -8.317 12.392 1.00 0.00 45 ILE B N 6
ATOM 12311 C CA . ILE B 2 2 ? 52.454 -7.004 12.772 1.00 0.00 45 ILE B CA 6
ATOM 12312 C C . ILE B 2 2 ? 53.145 -5.934 11.930 1.00 0.00 45 ILE B C 6
ATOM 12313 O O . ILE B 2 2 ? 54.352 -5.720 12.062 1.00 0.00 45 ILE B O 6
ATOM 12329 N N . SER B 2 3 ? 52.368 -5.286 11.062 1.00 0.00 46 SER B N 6
ATOM 12330 C CA . SER B 2 3 ? 52.890 -4.244 10.182 1.00 0.00 46 SER B CA 6
ATOM 12331 C C . SER B 2 3 ? 52.397 -2.870 10.620 1.00 0.00 46 SER B C 6
ATOM 12332 O O . SER B 2 3 ? 51.215 -2.701 10.928 1.00 0.00 46 SER B O 6
ATOM 12340 N N . TYR B 2 4 ? 53.309 -1.898 10.613 1.00 0.00 47 TYR B N 6
ATOM 12341 C CA . TYR B 2 4 ? 52.978 -0.521 10.976 1.00 0.00 47 TYR B CA 6
ATOM 12342 C C . TYR B 2 4 ? 52.999 0.366 9.737 1.00 0.00 47 TYR B C 6
ATOM 12343 O O . TYR B 2 4 ? 53.542 -0.023 8.700 1.00 0.00 47 TYR B O 6
ATOM 12361 N N . GLY B 2 5 ? 52.431 1.564 9.874 1.00 0.00 48 GLY B N 6
ATOM 12362 C CA . GLY B 2 5 ? 52.402 2.537 8.787 1.00 0.00 48 GLY B CA 6
ATOM 12363 C C . GLY B 2 5 ? 51.088 2.474 8.012 1.00 0.00 48 GLY B C 6
ATOM 12364 O O . GLY B 2 5 ? 50.579 1.387 7.728 1.00 0.00 48 GLY B O 6
ATOM 12368 N N . ARG B 2 6 ? 50.572 3.650 7.659 1.00 0.00 49 ARG B N 6
ATOM 12369 C CA . ARG B 2 6 ? 49.334 3.767 6.889 1.00 0.00 49 ARG B CA 6
ATOM 12370 C C . ARG B 2 6 ? 49.416 4.973 5.954 1.00 0.00 49 ARG B C 6
ATOM 12371 O O . ARG B 2 6 ? 50.404 5.709 5.978 1.00 0.00 49 ARG B O 6
ATOM 12392 N N . LYS B 2 7 ? 48.373 5.163 5.144 1.00 0.00 50 LYS B N 6
ATOM 12393 C CA . LYS B 2 7 ? 48.314 6.284 4.200 1.00 0.00 50 LYS B CA 6
ATOM 12394 C C . LYS B 2 7 ? 47.642 7.510 4.818 1.00 0.00 50 LYS B C 6
ATOM 12395 O O . LYS B 2 7 ? 47.978 8.644 4.472 1.00 0.00 50 LYS B O 6
ATOM 12414 N N . LYS B 2 8 ? 46.676 7.264 5.702 1.00 0.00 51 LYS B N 6
ATOM 12415 C CA . LYS B 2 8 ? 45.940 8.334 6.369 1.00 0.00 51 LYS B CA 6
ATOM 12416 C C . LYS B 2 8 ? 45.282 9.241 5.333 1.00 0.00 51 LYS B C 6
ATOM 12417 O O . LYS B 2 8 ? 45.828 10.284 4.954 1.00 0.00 51 LYS B O 6
ATOM 12436 N N . ARG B 2 9 ? 44.115 8.806 4.856 1.00 0.00 52 ARG B N 6
ATOM 12437 C CA . ARG B 2 9 ? 43.380 9.552 3.843 1.00 0.00 52 ARG B CA 6
ATOM 12438 C C . ARG B 2 9 ? 41.878 9.365 3.994 1.00 0.00 52 ARG B C 6
ATOM 12439 O O . ARG B 2 9 ? 41.412 8.331 4.479 1.00 0.00 52 ARG B O 6
ATOM 12460 N N . LYS B 2 10 ? 41.146 10.397 3.588 1.00 0.00 53 LYS B N 6
ATOM 12461 C CA . LYS B 2 10 ? 39.692 10.405 3.681 1.00 0.00 53 LYS B CA 6
ATOM 12462 C C . LYS B 2 10 ? 39.087 9.245 2.899 1.00 0.00 53 LYS B C 6
ATOM 12463 O O . LYS B 2 10 ? 39.362 9.076 1.709 1.00 0.00 53 LYS B O 6
ATOM 12482 N N . HIS B 2 11 ? 38.245 8.473 3.583 1.00 0.00 54 HIS B N 6
ATOM 12483 C CA . HIS B 2 11 ? 37.545 7.342 2.973 1.00 0.00 54 HIS B CA 6
ATOM 12484 C C . HIS B 2 11 ? 36.104 7.688 2.575 1.00 0.00 54 HIS B C 6
ATOM 12485 O O . HIS B 2 11 ? 35.452 6.893 1.894 1.00 0.00 54 HIS B O 6
ATOM 12498 N N . ARG B 2 12 ? 35.614 8.853 3.005 1.00 0.00 55 ARG B N 6
ATOM 12499 C CA . ARG B 2 12 ? 34.260 9.301 2.699 1.00 0.00 55 ARG B CA 6
ATOM 12500 C C . ARG B 2 12 ? 34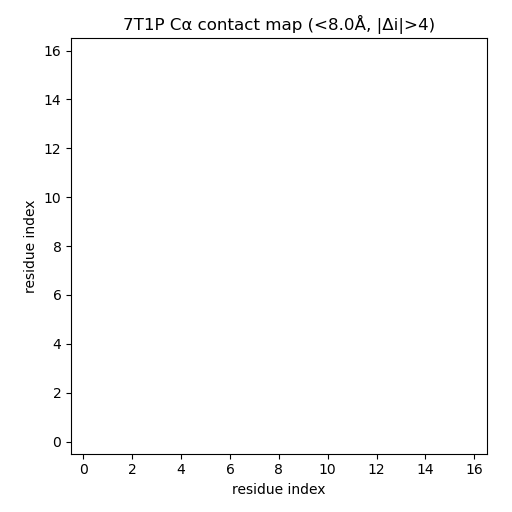.300 10.378 1.618 1.00 0.00 55 ARG B C 6
ATOM 12501 O O . ARG B 2 12 ? 34.881 11.443 1.833 1.00 0.00 55 ARG B O 6
ATOM 12522 N N . ARG B 2 13 ? 33.734 10.066 0.451 1.00 0.00 56 ARG B N 6
ATOM 12523 C CA . ARG B 2 13 ? 33.761 10.983 -0.688 1.00 0.00 56 ARG B CA 6
ATOM 12524 C C . ARG B 2 13 ? 32.372 11.144 -1.302 1.00 0.00 56 ARG B C 6
ATOM 12525 O O . ARG B 2 13 ? 31.981 12.258 -1.658 1.00 0.00 56 ARG B O 6
ATOM 12546 N N . ARG B 2 14 ? 31.652 10.030 -1.435 1.00 0.00 57 ARG B N 6
ATOM 12547 C CA . ARG B 2 14 ? 30.305 10.048 -2.001 1.00 0.00 57 ARG B CA 6
ATOM 12548 C C . ARG B 2 14 ? 29.412 10.940 -1.148 1.00 0.00 57 ARG B C 6
ATOM 12549 O O . ARG B 2 14 ? 28.781 11.868 -1.658 1.00 0.00 57 ARG B O 6
ATOM 12570 N N . ALA B 2 15 ? 29.366 10.634 0.149 1.00 0.00 58 ALA B N 6
ATOM 12571 C CA . ALA B 2 15 ? 28.549 11.387 1.102 1.00 0.00 58 ALA B CA 6
ATOM 12572 C C . ALA B 2 15 ? 27.111 11.538 0.588 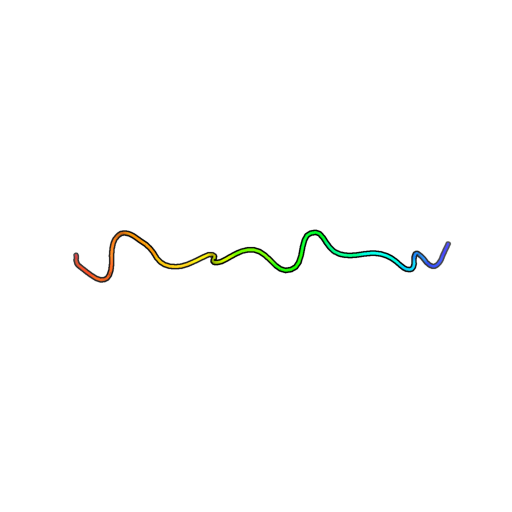1.00 0.00 58 ALA B C 6
ATOM 12573 O O . ALA B 2 15 ? 26.489 12.598 0.706 1.00 0.00 58 ALA B O 6
ATOM 12580 N N . HIS B 2 16 ? 26.611 10.457 -0.010 1.00 0.00 59 HIS B N 6
ATOM 12581 C CA . HIS B 2 16 ? 25.281 10.440 -0.605 1.00 0.00 59 HIS B CA 6
ATOM 12582 C C . HIS B 2 16 ? 24.864 9.008 -0.927 1.00 0.00 59 HIS B C 6
ATOM 12583 O O . HIS B 2 16 ? 25.707 8.172 -1.254 1.00 0.00 59 HIS B O 6
ATOM 12596 N N . GLN B 2 17 ? 23.558 8.752 -0.821 1.00 0.00 60 GLN B N 6
ATOM 12597 C CA . GLN B 2 17 ? 22.950 7.442 -1.088 1.00 0.00 60 GLN B CA 6
ATOM 12598 C C . GLN B 2 17 ? 23.657 6.674 -2.210 1.00 0.00 60 GLN B C 6
ATOM 12599 O O . GLN B 2 17 ? 23.638 5.456 -2.163 1.00 0.00 60 GLN B O 6
ATOM 14406 N N . GLY B 2 1 ? 52.037 -11.610 11.679 1.00 0.00 44 GLY B N 7
ATOM 14407 C CA . GLY B 2 1 ? 52.950 -10.490 11.319 1.00 0.00 44 GLY B CA 7
ATOM 14408 C C . GLY B 2 1 ? 52.270 -9.162 11.636 1.00 0.00 44 GLY B C 7
ATOM 14409 O O . GLY B 2 1 ? 51.144 -8.918 11.197 1.00 0.00 44 GLY B O 7
ATOM 14412 N N . ILE B 2 2 ? 52.972 -8.317 12.392 1.00 0.00 45 ILE B N 7
ATOM 14413 C CA . ILE B 2 2 ? 52.454 -7.004 12.772 1.00 0.00 45 ILE B CA 7
ATOM 14414 C C . ILE B 2 2 ? 53.145 -5.934 11.930 1.00 0.00 45 ILE B C 7
ATOM 14415 O O . ILE B 2 2 ? 54.352 -5.720 12.062 1.00 0.00 45 ILE B O 7
ATOM 14431 N N . SER B 2 3 ? 52.368 -5.286 11.062 1.00 0.00 46 SER B N 7
ATOM 14432 C CA . SER B 2 3 ? 52.890 -4.244 10.182 1.00 0.00 46 SER B CA 7
ATOM 14433 C C . SER B 2 3 ? 52.397 -2.8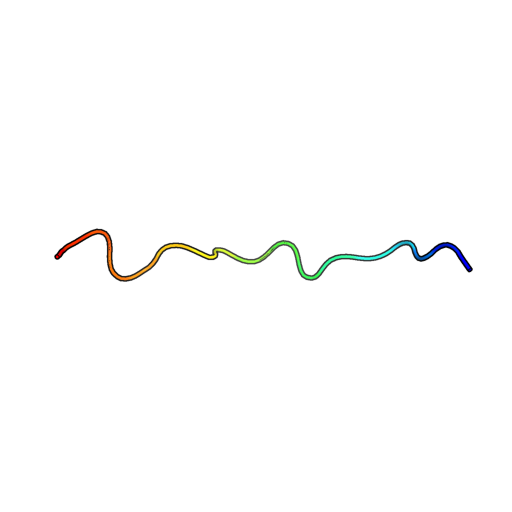70 10.620 1.00 0.00 46 SER B C 7
ATOM 14434 O O . SER B 2 3 ? 51.215 -2.701 10.928 1.00 0.00 46 SER B O 7
ATOM 14442 N N . TYR B 2 4 ? 53.309 -1.898 10.613 1.00 0.00 47 TYR B N 7
ATOM 14443 C CA . TYR B 2 4 ? 52.978 -0.521 10.976 1.00 0.00 47 TYR B CA 7
ATOM 14444 C C . TYR B 2 4 ? 52.999 0.366 9.737 1.00 0.00 47 TYR B C 7
ATOM 14445 O O . TYR B 2 4 ? 53.542 -0.023 8.700 1.00 0.00 47 TYR B O 7
ATOM 14463 N N . GLY B 2 5 ? 52.431 1.564 9.874 1.00 0.00 48 GLY B N 7
ATOM 14464 C CA . GLY B 2 5 ? 52.402 2.537 8.787 1.00 0.00 48 GLY B CA 7
ATOM 14465 C C . GLY B 2 5 ? 51.088 2.474 8.012 1.00 0.00 48 GLY B C 7
ATOM 14466 O O . GLY B 2 5 ? 50.579 1.387 7.728 1.00 0.00 48 GLY B O 7
ATOM 14470 N N . ARG B 2 6 ? 50.572 3.650 7.659 1.00 0.00 49 ARG B N 7
ATOM 14471 C CA . ARG B 2 6 ? 49.334 3.767 6.889 1.00 0.00 49 ARG B CA 7
ATOM 14472 C C . ARG B 2 6 ? 49.416 4.973 5.954 1.00 0.00 49 ARG B C 7
ATOM 14473 O O . ARG B 2 6 ? 50.404 5.709 5.978 1.00 0.00 49 ARG B O 7
ATOM 14494 N N . LYS B 2 7 ? 48.373 5.163 5.144 1.00 0.00 50 LYS B N 7
ATOM 14495 C CA . LYS B 2 7 ? 48.314 6.284 4.200 1.00 0.00 50 LYS B CA 7
ATOM 14496 C C . LYS B 2 7 ? 47.642 7.510 4.818 1.00 0.00 50 LYS B C 7
ATOM 14497 O O . LYS B 2 7 ? 47.978 8.644 4.472 1.00 0.00 50 LYS B O 7
ATOM 14516 N N . LYS B 2 8 ? 46.676 7.264 5.702 1.00 0.00 51 LYS B N 7
ATOM 14517 C CA . LYS B 2 8 ? 45.940 8.334 6.369 1.00 0.00 51 LYS B CA 7
ATOM 14518 C C . LYS B 2 8 ? 45.282 9.241 5.333 1.00 0.00 51 LYS B C 7
ATOM 14519 O O . LYS B 2 8 ? 45.828 10.284 4.954 1.00 0.00 51 LYS B O 7
ATOM 14538 N N . ARG B 2 9 ? 44.115 8.806 4.856 1.00 0.00 52 ARG B N 7
ATOM 14539 C CA . ARG B 2 9 ? 43.380 9.552 3.843 1.00 0.00 52 ARG B CA 7
ATOM 14540 C C . ARG B 2 9 ? 41.878 9.365 3.994 1.00 0.00 52 ARG B C 7
ATOM 14541 O O . ARG B 2 9 ? 41.412 8.331 4.479 1.00 0.00 52 ARG B O 7
ATOM 14562 N N . LYS B 2 10 ? 41.146 10.397 3.588 1.00 0.00 53 LYS B N 7
ATOM 14563 C CA . LYS B 2 10 ? 39.692 10.405 3.681 1.00 0.00 53 LYS B CA 7
ATOM 14564 C C . LYS B 2 10 ? 39.087 9.245 2.899 1.00 0.00 53 LYS B C 7
ATOM 14565 O O . LYS B 2 10 ? 39.362 9.076 1.709 1.00 0.00 53 LYS B O 7
ATOM 14584 N N . HIS B 2 11 ? 38.245 8.473 3.583 1.00 0.00 54 HIS B N 7
ATOM 14585 C CA . HIS B 2 11 ? 37.545 7.342 2.973 1.00 0.00 54 HIS B CA 7
ATOM 14586 C C . HIS B 2 11 ? 36.104 7.688 2.575 1.00 0.00 54 HIS B C 7
ATOM 14587 O O . HIS B 2 11 ? 35.452 6.893 1.894 1.00 0.00 54 HIS B O 7
ATOM 14600 N N . ARG B 2 12 ? 35.614 8.853 3.005 1.00 0.00 55 ARG B N 7
ATOM 14601 C CA . ARG B 2 12 ? 34.260 9.301 2.699 1.00 0.00 55 ARG B CA 7
ATOM 14602 C C . ARG B 2 12 ? 34.300 10.378 1.618 1.00 0.00 55 ARG B C 7
ATOM 14603 O O . ARG B 2 12 ? 34.881 11.443 1.833 1.00 0.00 55 ARG B O 7
ATOM 14624 N N . ARG B 2 13 ? 33.734 10.066 0.451 1.00 0.00 56 ARG B N 7
ATOM 14625 C CA . ARG B 2 13 ? 33.761 10.983 -0.688 1.00 0.00 56 ARG B CA 7
ATOM 14626 C C . ARG B 2 13 ? 32.372 11.144 -1.302 1.00 0.00 56 ARG B C 7
ATOM 14627 O O . ARG B 2 13 ? 31.981 12.258 -1.658 1.00 0.00 56 ARG B O 7
ATOM 14648 N N . ARG B 2 14 ? 31.652 10.030 -1.435 1.00 0.00 57 ARG B N 7
ATOM 14649 C CA . ARG B 2 14 ? 30.305 10.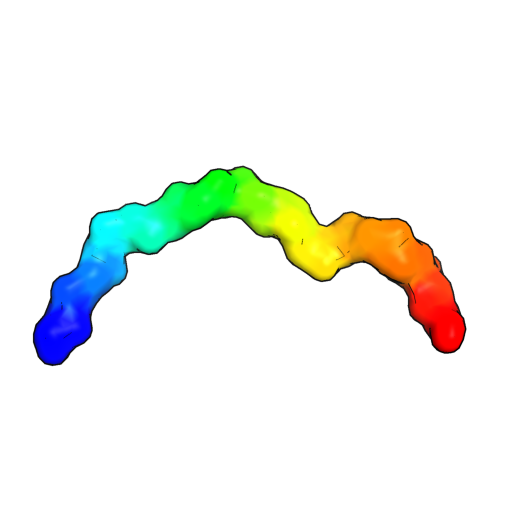048 -2.001 1.00 0.00 57 ARG B CA 7
ATOM 14650 C C . ARG B 2 14 ? 29.412 10.940 -1.148 1.00 0.00 57 ARG B C 7
ATOM 14651 O O . ARG B 2 14 ? 28.781 11.868 -1.658 1.00 0.00 57 ARG B O 7
ATOM 14672 N N . ALA B 2 15 ? 29.366 10.634 0.149 1.00 0.00 58 ALA B N 7
ATOM 14673 C CA . ALA B 2 15 ? 28.549 11.387 1.102 1.00 0.00 58 ALA B CA 7
ATOM 14674 C C . ALA B 2 15 ? 27.111 11.538 0.588 1.00 0.00 58 ALA B C 7
ATOM 14675 O O . ALA B 2 15 ? 26.489 12.598 0.706 1.00 0.00 58 ALA B O 7
ATOM 14682 N N . HIS B 2 16 ? 26.611 10.457 -0.010 1.00 0.00 59 HIS B N 7
ATOM 14683 C CA . HIS B 2 16 ? 25.281 10.440 -0.605 1.00 0.00 59 HIS B CA 7
ATOM 14684 C C . HIS B 2 16 ? 24.864 9.008 -0.927 1.00 0.00 59 HIS B C 7
ATOM 14685 O O . HIS B 2 16 ? 25.707 8.172 -1.254 1.00 0.00 59 HIS B O 7
ATOM 14698 N N . GLN B 2 17 ? 23.558 8.752 -0.821 1.00 0.00 60 GLN B N 7
ATOM 14699 C CA . GLN B 2 17 ? 22.950 7.442 -1.088 1.00 0.00 60 GLN B CA 7
ATOM 14700 C C . GLN B 2 17 ? 23.657 6.674 -2.210 1.00 0.00 60 GLN B C 7
ATOM 14701 O O . GLN B 2 17 ? 23.638 5.456 -2.163 1.00 0.00 60 GLN B O 7
ATOM 16508 N N . GLY B 2 1 ? 52.037 -11.610 11.679 1.00 0.00 44 GLY B N 8
ATOM 16509 C CA . GLY B 2 1 ? 52.950 -10.490 11.319 1.00 0.00 44 GLY B CA 8
ATOM 16510 C C . GLY B 2 1 ? 52.270 -9.162 11.636 1.00 0.00 44 GLY B C 8
ATOM 16511 O O . GLY B 2 1 ? 51.144 -8.918 11.197 1.00 0.00 44 GLY B O 8
ATOM 16514 N N . ILE B 2 2 ? 52.972 -8.317 12.392 1.00 0.00 45 ILE B N 8
ATOM 16515 C CA . ILE B 2 2 ? 52.454 -7.004 12.772 1.00 0.00 45 ILE B CA 8
ATOM 16516 C C . ILE B 2 2 ? 53.145 -5.934 11.930 1.00 0.00 45 ILE B C 8
ATOM 16517 O O . ILE B 2 2 ? 54.352 -5.720 12.062 1.00 0.00 45 ILE B O 8
ATOM 16533 N N . SER B 2 3 ? 52.368 -5.286 11.062 1.00 0.00 46 SER B N 8
ATOM 16534 C CA . SER B 2 3 ? 52.890 -4.244 10.182 1.00 0.00 46 SER B CA 8
ATOM 16535 C C . SER B 2 3 ? 52.397 -2.870 10.620 1.00 0.00 46 SER B C 8
ATOM 16536 O O . SER B 2 3 ? 51.215 -2.701 10.928 1.00 0.00 46 SER B O 8
ATOM 16544 N N . TYR B 2 4 ? 53.309 -1.898 10.613 1.00 0.00 47 TYR B N 8
ATOM 16545 C CA . TYR B 2 4 ? 52.978 -0.521 10.976 1.00 0.00 47 TYR B CA 8
ATOM 16546 C C . TYR B 2 4 ? 52.999 0.366 9.737 1.00 0.00 47 TYR B C 8
ATOM 16547 O O . TYR B 2 4 ? 53.542 -0.023 8.700 1.00 0.00 47 TYR B O 8
ATOM 16565 N N . GLY B 2 5 ? 52.431 1.564 9.874 1.00 0.00 48 GLY B N 8
ATOM 16566 C CA . GLY B 2 5 ? 52.402 2.537 8.787 1.00 0.00 48 GLY B CA 8
ATOM 16567 C C . GLY B 2 5 ? 51.088 2.474 8.012 1.00 0.00 48 GLY B C 8
ATOM 16568 O O . GLY B 2 5 ? 50.579 1.387 7.728 1.00 0.00 48 GLY B O 8
ATOM 16572 N N . ARG B 2 6 ? 50.572 3.650 7.659 1.00 0.00 49 ARG B N 8
ATOM 16573 C CA . ARG B 2 6 ? 49.334 3.767 6.889 1.00 0.00 49 ARG B CA 8
ATOM 16574 C C . ARG B 2 6 ? 49.416 4.973 5.954 1.00 0.00 49 ARG B C 8
ATOM 16575 O O . ARG B 2 6 ? 50.404 5.709 5.978 1.00 0.00 49 ARG B O 8
ATOM 16596 N N . LYS B 2 7 ? 48.373 5.163 5.144 1.00 0.00 50 LYS B N 8
ATOM 16597 C CA . LYS B 2 7 ? 48.314 6.284 4.200 1.00 0.00 50 LYS B CA 8
ATOM 16598 C C . LYS B 2 7 ? 47.642 7.510 4.818 1.00 0.00 50 LYS B C 8
ATOM 16599 O O . LYS B 2 7 ? 47.978 8.644 4.472 1.00 0.00 50 LYS B O 8
ATOM 16618 N N . LYS B 2 8 ? 46.676 7.264 5.702 1.00 0.00 51 LYS B N 8
ATOM 16619 C CA . LYS B 2 8 ? 45.940 8.334 6.369 1.00 0.00 51 LYS B CA 8
ATOM 16620 C C . LYS B 2 8 ? 45.282 9.241 5.333 1.00 0.00 51 LYS B C 8
ATOM 16621 O O . LYS B 2 8 ? 45.828 10.284 4.954 1.00 0.00 51 LYS B O 8
ATOM 16640 N N . ARG B 2 9 ? 44.115 8.806 4.856 1.00 0.00 52 ARG B N 8
ATOM 16641 C CA . ARG B 2 9 ? 43.380 9.552 3.843 1.00 0.00 52 ARG B CA 8
ATOM 16642 C C . ARG B 2 9 ? 41.878 9.365 3.994 1.00 0.00 52 ARG B C 8
ATOM 16643 O O . ARG B 2 9 ? 41.412 8.331 4.479 1.00 0.00 52 ARG B O 8
ATOM 16664 N N . LYS B 2 10 ? 41.146 10.397 3.588 1.00 0.00 53 LYS B N 8
ATOM 16665 C CA . LYS B 2 10 ? 39.692 10.405 3.681 1.00 0.00 53 LYS B CA 8
ATOM 16666 C C . LYS B 2 10 ? 39.087 9.245 2.899 1.00 0.00 53 LYS B C 8
ATOM 16667 O O . LYS B 2 10 ? 39.362 9.076 1.709 1.00 0.00 53 LYS B O 8
ATOM 16686 N N . HIS B 2 11 ? 38.245 8.473 3.583 1.00 0.00 54 HIS B N 8
ATOM 16687 C CA . HIS B 2 11 ? 37.545 7.342 2.973 1.00 0.00 54 HIS B CA 8
ATOM 16688 C C . HIS B 2 11 ? 36.104 7.688 2.575 1.00 0.00 54 HIS B C 8
ATOM 16689 O O . HIS B 2 11 ? 35.452 6.893 1.894 1.00 0.00 54 HIS B O 8
ATOM 16702 N N . ARG B 2 12 ? 35.614 8.853 3.005 1.00 0.00 55 ARG B N 8
ATOM 16703 C CA . ARG B 2 12 ? 34.260 9.301 2.699 1.00 0.00 55 ARG B CA 8
ATOM 16704 C C . ARG B 2 12 ? 34.300 10.378 1.618 1.00 0.00 55 ARG B C 8
ATOM 16705 O O . ARG B 2 12 ? 34.881 11.443 1.833 1.00 0.00 55 ARG B O 8
ATOM 16726 N N . ARG B 2 13 ? 33.734 10.066 0.451 1.00 0.00 56 ARG B N 8
ATOM 16727 C CA . ARG B 2 13 ? 33.761 10.983 -0.688 1.00 0.00 56 ARG B CA 8
ATOM 16728 C C . ARG B 2 13 ? 32.372 11.144 -1.302 1.00 0.00 56 ARG B C 8
ATOM 16729 O O . ARG B 2 13 ? 31.981 12.258 -1.658 1.00 0.00 56 ARG B O 8
ATOM 16750 N N . ARG B 2 14 ? 31.652 10.030 -1.435 1.00 0.00 57 ARG B N 8
ATOM 16751 C CA . ARG B 2 14 ? 30.305 10.048 -2.001 1.00 0.00 57 ARG B CA 8
ATOM 16752 C C . ARG B 2 14 ? 29.412 10.940 -1.148 1.00 0.00 57 ARG B C 8
ATOM 16753 O O . ARG B 2 14 ? 28.781 11.868 -1.658 1.00 0.00 57 ARG B O 8
ATOM 16774 N N . ALA B 2 15 ? 29.366 10.634 0.149 1.00 0.00 58 ALA B N 8
ATOM 16775 C CA . ALA B 2 15 ? 28.549 11.387 1.102 1.00 0.00 58 ALA B CA 8
ATOM 16776 C C . ALA B 2 15 ? 27.111 11.538 0.588 1.00 0.00 58 ALA B C 8
ATOM 16777 O O . ALA B 2 15 ? 26.489 12.598 0.706 1.00 0.00 58 ALA B O 8
ATOM 16784 N N . HIS B 2 16 ? 26.611 10.457 -0.010 1.00 0.00 59 HIS B N 8
ATOM 16785 C CA . HIS B 2 16 ? 25.281 10.440 -0.605 1.00 0.00 59 HIS B CA 8
ATOM 16786 C C . HIS B 2 16 ? 24.864 9.008 -0.927 1.00 0.00 59 HIS B C 8
ATOM 16787 O O . HIS B 2 16 ? 25.707 8.172 -1.254 1.00 0.00 59 HIS B O 8
ATOM 16800 N N . GLN B 2 17 ? 23.558 8.752 -0.821 1.00 0.00 60 GLN B N 8
ATOM 16801 C CA . GLN B 2 17 ? 22.950 7.442 -1.088 1.00 0.00 60 GLN B CA 8
ATOM 16802 C C . GLN B 2 17 ? 23.657 6.674 -2.210 1.00 0.00 60 GLN B C 8
ATOM 16803 O O . GLN B 2 17 ? 23.638 5.456 -2.163 1.00 0.00 60 GLN B O 8
ATOM 18610 N N . GLY B 2 1 ? 51.228 -12.245 12.566 1.00 0.00 44 GLY B N 9
ATOM 18611 C CA . GLY B 2 1 ? 52.073 -11.170 11.971 1.00 0.00 44 GLY B CA 9
ATOM 18612 C C . GLY B 2 1 ? 51.475 -9.809 12.306 1.00 0.00 44 GLY B C 9
ATOM 18613 O O . GLY B 2 1 ? 50.265 -9.609 12.177 1.00 0.00 44 GLY B O 9
ATOM 18616 N N . ILE B 2 2 ? 52.337 -8.888 12.734 1.00 0.00 45 ILE B N 9
ATOM 18617 C CA . ILE B 2 2 ? 51.914 -7.534 13.097 1.00 0.00 45 ILE B CA 9
ATOM 18618 C C . ILE B 2 2 ? 52.595 -6.524 12.176 1.00 0.00 45 ILE B C 9
ATOM 18619 O O . ILE B 2 2 ? 53.820 -6.384 12.211 1.00 0.00 45 ILE B O 9
ATOM 18635 N N . SER B 2 3 ? 51.797 -5.834 11.359 1.00 0.00 46 SER B N 9
ATOM 18636 C CA . SER B 2 3 ? 52.319 -4.838 10.423 1.00 0.00 46 SER B CA 9
ATOM 18637 C C . SER B 2 3 ? 51.972 -3.426 10.886 1.00 0.00 46 SER B C 9
ATOM 18638 O O . SER B 2 3 ? 50.999 -3.230 11.615 1.00 0.00 46 SER B O 9
ATOM 18646 N N . TYR B 2 4 ? 52.776 -2.455 10.445 1.00 0.00 47 TYR B N 9
ATOM 18647 C CA . TYR B 2 4 ? 52.565 -1.052 10.796 1.00 0.00 47 TYR B CA 9
ATOM 18648 C C . TYR B 2 4 ? 52.641 -0.185 9.542 1.00 0.00 47 TYR B C 9
ATOM 18649 O O . TYR B 2 4 ? 53.005 -0.674 8.470 1.00 0.00 47 TYR B O 9
ATOM 18667 N N . GLY B 2 5 ? 52.290 1.092 9.692 1.00 0.00 48 GLY B N 9
ATOM 18668 C CA . GLY B 2 5 ? 52.308 2.038 8.578 1.00 0.00 48 GLY B CA 9
ATOM 18669 C C . GLY B 2 5 ? 50.927 2.167 7.944 1.00 0.00 48 GLY B C 9
ATOM 18670 O O . GLY B 2 5 ? 50.349 1.170 7.504 1.00 0.00 48 GLY B O 9
ATOM 18674 N N . ARG B 2 6 ? 50.422 3.401 7.890 1.00 0.00 49 ARG B N 9
ATOM 18675 C CA . ARG B 2 6 ? 49.116 3.680 7.295 1.00 0.00 49 ARG B CA 9
ATOM 18676 C C . ARG B 2 6 ? 49.198 4.857 6.328 1.00 0.00 49 ARG B C 9
ATOM 18677 O O . ARG B 2 6 ? 49.995 5.777 6.535 1.00 0.00 49 ARG B O 9
ATOM 18698 N N . LYS B 2 7 ? 48.326 4.846 5.318 1.00 0.00 50 LYS B N 9
ATOM 18699 C CA . LYS B 2 7 ? 48.248 5.944 4.352 1.00 0.00 50 LYS B CA 9
ATOM 18700 C C . LYS B 2 7 ? 47.635 7.201 4.978 1.00 0.00 50 LYS B C 9
ATOM 18701 O O . LYS B 2 7 ? 47.987 8.315 4.588 1.00 0.00 50 LYS B O 9
ATOM 18720 N N . LYS B 2 8 ? 46.753 7.011 5.962 1.00 0.00 51 LYS B N 9
ATOM 18721 C CA . LYS B 2 8 ? 46.131 8.122 6.683 1.00 0.00 51 LYS B CA 9
ATOM 18722 C C . LYS B 2 8 ? 45.444 9.082 5.704 1.00 0.00 51 LYS B C 9
ATOM 18723 O O . LYS B 2 8 ? 45.639 10.304 5.749 1.00 0.00 51 LYS B O 9
ATOM 18742 N N . ARG B 2 9 ? 44.620 8.517 4.819 1.00 0.00 52 ARG B N 9
ATOM 18743 C CA . ARG B 2 9 ? 43.904 9.308 3.818 1.00 0.00 52 ARG B CA 9
ATOM 18744 C C . ARG B 2 9 ? 42.397 9.237 4.033 1.00 0.00 52 ARG B C 9
ATOM 18745 O O . ARG B 2 9 ? 41.905 8.341 4.722 1.00 0.00 52 ARG B O 9
ATOM 18766 N N . LYS B 2 10 ? 41.686 10.208 3.457 1.00 0.00 53 LYS B N 9
ATOM 18767 C CA . LYS B 2 10 ? 40.234 10.286 3.587 1.00 0.00 53 LYS B CA 9
ATOM 18768 C C . LYS B 2 10 ? 39.582 9.092 2.896 1.00 0.00 53 LYS B C 9
ATOM 18769 O O . LYS B 2 10 ? 40.190 8.468 2.025 1.00 0.00 53 LYS B O 9
ATOM 18788 N N . HIS B 2 11 ? 38.368 8.764 3.331 1.00 0.00 54 HIS B N 9
ATOM 18789 C CA . HIS B 2 11 ? 37.626 7.617 2.793 1.00 0.00 54 HIS B CA 9
ATOM 18790 C C . HIS B 2 11 ? 36.264 8.065 2.262 1.00 0.00 54 HIS B C 9
ATOM 18791 O O . HIS B 2 11 ? 35.771 7.532 1.268 1.00 0.00 54 HIS B O 9
ATOM 18804 N N . ARG B 2 12 ? 35.667 9.036 2.951 1.00 0.00 55 ARG B N 9
ATOM 18805 C CA . ARG B 2 12 ? 34.361 9.577 2.594 1.00 0.00 55 ARG B CA 9
ATOM 18806 C C . ARG B 2 12 ? 34.504 10.654 1.522 1.00 0.00 55 ARG B C 9
ATOM 18807 O O . ARG B 2 12 ? 35.018 11.740 1.801 1.00 0.00 55 ARG B O 9
ATOM 18828 N N . ARG B 2 13 ? 34.039 10.350 0.309 1.00 0.00 56 ARG B N 9
ATOM 18829 C CA . ARG B 2 13 ? 34.100 11.295 -0.808 1.00 0.00 56 ARG B CA 9
ATOM 18830 C C . ARG B 2 13 ? 32.712 11.540 -1.403 1.00 0.00 56 ARG B C 9
ATOM 18831 O O . ARG B 2 13 ? 32.420 12.652 -1.849 1.00 0.00 56 ARG B O 9
ATOM 18852 N N . ARG B 2 14 ? 31.871 10.503 -1.401 1.00 0.00 57 ARG B N 9
ATOM 18853 C CA . ARG B 2 14 ? 30.507 10.601 -1.919 1.00 0.00 57 ARG B CA 9
ATOM 18854 C C . ARG B 2 14 ? 29.682 11.538 -1.041 1.00 0.00 57 ARG B C 9
ATOM 18855 O O . ARG B 2 14 ? 29.101 12.510 -1.528 1.00 0.00 57 ARG B O 9
ATOM 18876 N N . ALA B 2 15 ? 29.624 11.208 0.249 1.00 0.00 58 ALA B N 9
ATOM 18877 C CA . ALA B 2 15 ? 28.849 11.977 1.220 1.00 0.00 58 ALA B CA 9
ATOM 18878 C C . ALA B 2 15 ? 27.387 12.152 0.792 1.00 0.00 58 ALA B C 9
ATOM 18879 O O . ALA B 2 15 ? 26.700 13.047 1.290 1.00 0.00 58 ALA B O 9
ATOM 18886 N N . HIS B 2 16 ? 26.909 11.269 -0.089 1.00 0.00 59 HIS B N 9
ATOM 18887 C CA . HIS B 2 16 ? 25.526 11.296 -0.563 1.00 0.00 59 HIS B CA 9
ATOM 18888 C C . HIS B 2 16 ? 25.017 9.863 -0.728 1.00 0.00 59 HIS B C 9
ATOM 18889 O O . HIS B 2 16 ? 25.811 8.924 -0.805 1.00 0.00 59 HIS B O 9
ATOM 18902 N N . GLN B 2 17 ? 23.694 9.720 -0.821 1.00 0.00 60 GLN B N 9
ATOM 18903 C CA . GLN B 2 17 ? 23.058 8.421 -1.029 1.00 0.00 60 GLN B CA 9
ATOM 18904 C C . GLN B 2 17 ? 23.656 7.721 -2.247 1.00 0.00 60 GLN B C 9
ATOM 18905 O O . GLN B 2 17 ? 24.032 6.568 -2.117 1.00 0.00 60 GLN B O 9
ATOM 20712 N N . GLY B 2 1 ? 52.897 -10.798 13.322 1.00 0.00 44 GLY B N 10
ATOM 20713 C CA . GLY B 2 1 ? 53.464 -9.789 12.385 1.00 0.00 44 GLY B CA 10
ATOM 20714 C C . GLY B 2 1 ? 52.585 -8.543 12.375 1.00 0.00 44 GLY B C 10
ATOM 20715 O O . GLY B 2 1 ? 51.518 -8.537 11.759 1.00 0.00 44 GLY B O 10
ATOM 20718 N N . ILE B 2 2 ? 53.073 -7.491 13.027 1.00 0.00 45 ILE B N 10
ATOM 20719 C CA . ILE B 2 2 ? 52.373 -6.210 13.068 1.00 0.00 45 ILE B CA 10
ATOM 20720 C C . ILE B 2 2 ? 53.027 -5.244 12.079 1.00 0.00 45 ILE B C 10
ATOM 20721 O O . ILE B 2 2 ? 54.213 -4.926 12.193 1.00 0.00 45 ILE B O 10
ATOM 20737 N N . SER B 2 3 ? 52.216 -4.761 11.141 1.00 0.00 46 SER B N 10
ATOM 20738 C CA . SER B 2 3 ? 52.667 -3.799 10.142 1.00 0.00 46 SER B CA 10
ATOM 20739 C C . SER B 2 3 ? 52.187 -2.398 10.506 1.00 0.00 46 SER B C 10
ATOM 20740 O O . SER B 2 3 ? 51.008 -2.205 10.810 1.00 0.00 46 SER B O 10
ATOM 20748 N N . TYR B 2 4 ? 53.109 -1.436 10.461 1.00 0.00 47 TYR B N 10
ATOM 20749 C CA . TYR B 2 4 ? 52.791 -0.041 10.759 1.00 0.00 47 TYR B CA 10
ATOM 20750 C C . TYR B 2 4 ? 52.842 0.805 9.491 1.00 0.00 47 TYR B C 10
ATOM 20751 O O . TYR B 2 4 ? 53.397 0.379 8.475 1.00 0.00 47 TYR B O 10
ATOM 20769 N N . GLY B 2 5 ? 52.264 2.001 9.577 1.00 0.00 48 GLY B N 10
ATOM 20770 C CA . GLY B 2 5 ? 52.240 2.934 8.455 1.00 0.00 48 GLY B CA 10
ATOM 20771 C C . GLY B 2 5 ? 50.857 2.999 7.820 1.00 0.00 48 GLY B C 10
ATOM 20772 O O . GLY B 2 5 ? 50.311 1.975 7.401 1.00 0.00 48 GLY B O 10
ATOM 20776 N N . ARG B 2 6 ? 50.328 4.218 7.716 1.00 0.00 49 ARG B N 10
ATOM 20777 C CA . ARG B 2 6 ? 49.036 4.453 7.079 1.00 0.00 49 ARG B CA 10
ATOM 20778 C C . ARG B 2 6 ? 49.126 5.656 6.150 1.00 0.00 49 ARG B C 10
ATOM 20779 O O . ARG B 2 6 ? 49.821 6.626 6.460 1.00 0.00 49 ARG B O 10
ATOM 20800 N N . LYS B 2 7 ? 48.410 5.580 5.028 1.00 0.00 50 LYS B N 10
ATOM 20801 C CA . LYS B 2 7 ? 48.371 6.689 4.077 1.00 0.00 50 LYS B CA 10
ATOM 20802 C C . LYS B 2 7 ? 47.801 7.955 4.731 1.00 0.00 50 LYS B C 10
ATOM 20803 O O . LYS B 2 7 ? 48.176 9.068 4.357 1.00 0.00 50 LYS B O 10
ATOM 20822 N N . LYS B 2 8 ? 46.894 7.768 5.693 1.00 0.00 51 LYS B N 10
ATOM 20823 C CA . LYS B 2 8 ? 46.237 8.874 6.386 1.00 0.00 51 LYS B CA 10
ATOM 20824 C C . LYS B 2 8 ? 45.547 9.792 5.376 1.00 0.00 51 LYS B C 10
ATOM 20825 O O . LYS B 2 8 ? 45.957 10.936 5.150 1.00 0.00 51 LYS B O 10
ATOM 20844 N N . ARG B 2 9 ? 44.505 9.246 4.746 1.00 0.00 52 ARG B N 10
ATOM 20845 C CA . ARG B 2 9 ? 43.748 9.972 3.726 1.00 0.00 52 ARG B CA 10
ATOM 20846 C C . ARG B 2 9 ? 42.247 9.807 3.933 1.00 0.00 52 ARG B C 10
ATOM 20847 O O . ARG B 2 9 ? 41.793 8.810 4.499 1.00 0.00 52 ARG B O 10
ATOM 20868 N N . LYS B 2 10 ? 41.494 10.791 3.444 1.00 0.00 53 LYS B N 10
ATOM 20869 C CA . LYS B 2 10 ? 40.038 10.791 3.552 1.00 0.00 53 LYS B CA 10
ATOM 20870 C C . LYS B 2 10 ? 39.434 9.578 2.848 1.00 0.00 53 LYS B C 10
ATOM 20871 O O . LYS B 2 10 ? 39.880 9.199 1.763 1.00 0.00 53 LYS B O 10
ATOM 20890 N N . HIS B 2 11 ? 38.380 9.024 3.448 1.00 0.00 54 HIS B N 10
ATOM 20891 C CA . HIS B 2 11 ? 37.644 7.897 2.865 1.00 0.00 54 HIS B CA 10
ATOM 20892 C C . HIS B 2 11 ? 36.212 8.280 2.468 1.00 0.00 54 HIS B C 10
ATOM 20893 O O . HIS B 2 11 ? 35.555 7.526 1.746 1.00 0.00 54 HIS B O 10
ATOM 20906 N N . ARG B 2 12 ? 35.736 9.438 2.936 1.00 0.00 55 ARG B N 10
ATOM 20907 C CA . ARG B 2 12 ? 34.392 9.927 2.631 1.00 0.00 55 ARG B CA 10
ATOM 20908 C C . ARG B 2 12 ? 34.451 10.997 1.539 1.00 0.00 55 ARG B C 10
ATOM 20909 O O . ARG B 2 12 ? 35.038 12.062 1.742 1.00 0.00 55 ARG B O 10
ATOM 20930 N N . ARG B 2 13 ? 33.763 10.732 0.428 1.00 0.00 56 ARG B N 10
ATOM 20931 C CA . ARG B 2 13 ? 33.620 11.710 -0.654 1.00 0.00 56 ARG B CA 10
ATOM 20932 C C . ARG B 2 13 ? 32.193 11.724 -1.211 1.00 0.00 56 ARG B C 10
ATOM 20933 O O . ARG B 2 13 ? 31.759 12.752 -1.736 1.00 0.00 56 ARG B O 10
ATOM 20954 N N . ARG B 2 14 ? 31.485 10.591 -1.117 1.00 0.00 57 ARG B N 10
ATOM 20955 C CA . ARG B 2 14 ? 30.114 10.497 -1.618 1.00 0.00 57 ARG B CA 10
ATOM 20956 C C . ARG B 2 14 ? 29.181 11.358 -0.768 1.00 0.00 57 ARG B C 10
ATOM 20957 O O . ARG B 2 14 ? 28.539 12.274 -1.286 1.00 0.00 57 ARG B O 10
ATOM 20978 N N . ALA B 2 15 ? 29.089 11.031 0.525 1.00 0.00 58 ALA B N 10
ATOM 20979 C CA . ALA B 2 15 ? 28.194 11.737 1.447 1.00 0.00 58 ALA B CA 10
ATOM 20980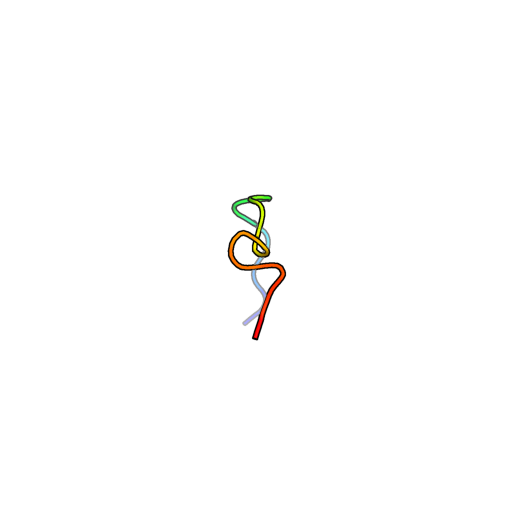 C C . ALA B 2 15 ? 26.782 11.896 0.868 1.00 0.00 58 ALA B C 10
ATOM 20981 O O . ALA B 2 15 ? 26.046 12.811 1.248 1.00 0.00 58 ALA B O 10
ATOM 20988 N N . HIS B 2 16 ? 26.417 10.997 -0.048 1.00 0.00 59 HIS B N 10
ATOM 20989 C CA . HIS B 2 16 ? 25.118 11.030 -0.713 1.00 0.00 59 HIS B CA 10
ATOM 20990 C C . HIS B 2 16 ? 24.738 9.610 -1.140 1.00 0.00 59 HIS B C 10
ATOM 20991 O O . HIS B 2 16 ? 25.617 8.788 -1.412 1.00 0.00 59 HIS B O 10
ATOM 21004 N N . GLN B 2 17 ? 23.432 9.350 -1.222 1.00 0.00 60 GLN B N 10
ATOM 21005 C CA . GLN B 2 17 ? 22.926 8.047 -1.648 1.00 0.00 60 GLN B CA 10
ATOM 21006 C C . GLN B 2 17 ? 23.310 7.788 -3.101 1.00 0.00 60 GLN B C 10
ATOM 21007 O O . GLN B 2 17 ? 23.474 6.633 -3.457 1.00 0.00 60 GLN B O 10
#

Nearest PDB structures (foldseek):
  7t1p-assembly1_B  TM=1.062E+00  e=1.715E+00  HIV-1 06TG.HT008
  7t1p-assembly1_B  TM=9.566E-01  e=1.715E+00  HIV-1 06TG.HT008
  7t1p-assembly1_B  TM=9.449E-01  e=1.715E+00  HIV-1 06TG.HT008
  7t1p-assembly1_B  TM=9.985E-01  e=2.098E+00  HIV-1 06TG.HT008

Foldseek 3Di:
DDDDDDPPDDDDDPVDD

Radius of gyration: 13.01 Å; Cα contacts (8 Å, |Δi|>4): 0; chains: 1; bounding box: 30×22×14 Å

Secondary structure (DSSP, 8-state):
-----------------

Sequence (17 aa):
GISYGRKKRKHRRRAHQGISYGRKKRKHRRRAHQGISYGRKKRKHRRRAHQGISYGRKKRKHRRRAHQGISYGRKKRKHRRRAHQGISYGRKKRKHRRRAHQGISYGRKKRKHRRRAHQGISYGRKKRKHRRRAHQGISYGRKKRKHRRRAHQGISYGRKKRKHRRRAHQ

Solvent-accessible surface area: 2687 Å² total; per-residue (Å²): 126,149,102,209,74,192,127,161,166,180,150,181,216,218,70,159,206